Protein AF-A0ABD1CB89-F1 (afdb_monomer)

Sequence (111 aa):
MSMSRTKKPPIALSRVSKLLKLRGKDESTVAVVVETVINADRQLYVPKMDVCALLLAMLAPTGKNTVLMQASYTAREAFTHFGRAPGVPQSNTRPYVQSKGRMYEKAFIYN

Mean predicted aligned error: 7.39 Å

InterPro domains:
  IPR000039 Large ribosomal subunit protein eL18 [PTHR10934] (56-107)
  IPR021131 Large ribosomal subunit protein uL15/eL18 [PF17135] (2-54)
  IPR021131 Large ribosomal subunit protein uL15/eL18 [PF17135] (56-107)

Structure (mmCIF, N/CA/C/O backbone):
data_AF-A0ABD1CB89-F1
#
_entry.id   AF-A0ABD1CB89-F1
#
loop_
_atom_site.group_PDB
_atom_site.id
_atom_site.type_symbol
_atom_site.label_atom_id
_atom_site.label_alt_id
_atom_site.label_comp_id
_atom_site.label_asym_id
_atom_site.label_entity_id
_atom_site.label_seq_id
_atom_site.pdbx_PDB_ins_code
_atom_site.Cartn_x
_atom_site.Cartn_y
_atom_site.Cartn_z
_atom_site.occupancy
_atom_site.B_iso_or_equiv
_atom_site.auth_seq_id
_atom_site.auth_comp_id
_atom_site.auth_asym_id
_atom_site.auth_atom_id
_atom_site.pdbx_PDB_model_num
ATOM 1 N N . MET A 1 1 ? 3.809 12.427 10.471 1.00 63.81 1 MET A N 1
ATOM 2 C CA . MET A 1 1 ? 4.402 11.379 9.599 1.00 63.81 1 MET A CA 1
ATOM 3 C C . MET A 1 1 ? 5.408 12.001 8.636 1.00 63.81 1 MET A C 1
ATOM 5 O O . MET A 1 1 ? 4.993 12.792 7.803 1.00 63.81 1 MET A O 1
ATOM 9 N N . SER A 1 2 ? 6.689 11.624 8.706 1.00 80.31 2 SER A N 1
ATOM 10 C CA . SER A 1 2 ? 7.781 12.200 7.885 1.00 80.31 2 SER A CA 1
ATOM 11 C C . SER A 1 2 ? 8.009 11.493 6.525 1.00 80.31 2 SER A C 1
ATOM 13 O O . SER A 1 2 ? 8.900 11.844 5.760 1.00 80.31 2 SER A O 1
ATOM 15 N N . MET A 1 3 ? 7.229 10.458 6.181 1.00 83.50 3 MET A N 1
ATOM 16 C CA . MET A 1 3 ? 7.521 9.663 4.974 1.00 83.50 3 MET A CA 1
ATOM 17 C C . MET A 1 3 ? 7.115 10.376 3.674 1.00 83.50 3 MET A C 1
ATOM 19 O O . MET A 1 3 ? 6.086 11.057 3.617 1.00 83.50 3 MET A O 1
ATOM 23 N N . SER A 1 4 ? 7.896 10.147 2.616 1.00 86.44 4 SER A N 1
ATOM 24 C CA . SER A 1 4 ? 7.621 10.609 1.253 1.00 86.44 4 SER A CA 1
ATOM 25 C C . SER A 1 4 ? 6.411 9.899 0.638 1.00 86.44 4 SER A C 1
ATOM 27 O O . SER A 1 4 ? 6.140 8.739 0.946 1.00 86.44 4 SER A O 1
ATOM 29 N N . ARG A 1 5 ? 5.733 10.546 -0.322 1.00 83.88 5 ARG A N 1
ATOM 30 C CA . ARG A 1 5 ? 4.576 9.975 -1.047 1.00 83.88 5 ARG A CA 1
ATOM 31 C C . ARG A 1 5 ? 4.874 8.610 -1.690 1.00 83.88 5 ARG A C 1
ATOM 33 O O . ARG A 1 5 ? 4.007 7.756 -1.801 1.00 83.88 5 ARG A O 1
ATOM 40 N N . THR A 1 6 ? 6.129 8.368 -2.063 1.00 86.94 6 THR A N 1
ATOM 41 C CA . THR A 1 6 ? 6.592 7.094 -2.633 1.00 86.94 6 THR A CA 1
ATOM 42 C C . THR A 1 6 ? 6.567 5.919 -1.655 1.00 86.94 6 THR A C 1
ATOM 44 O O . THR A 1 6 ? 6.382 4.786 -2.096 1.00 86.94 6 THR A O 1
ATOM 47 N N . LYS A 1 7 ? 6.742 6.168 -0.350 1.00 86.81 7 LYS A N 1
ATOM 48 C CA . LYS A 1 7 ? 6.676 5.153 0.721 1.00 86.81 7 LYS A CA 1
ATOM 49 C C . LYS A 1 7 ? 5.271 5.022 1.326 1.00 86.81 7 LYS A C 1
ATOM 51 O O . LYS A 1 7 ? 5.071 4.308 2.308 1.00 86.81 7 LYS A O 1
ATOM 56 N N . LYS A 1 8 ? 4.315 5.713 0.714 1.00 86.38 8 LYS A N 1
ATOM 57 C CA . LYS A 1 8 ? 2.963 5.956 1.192 1.00 86.38 8 LYS A CA 1
ATOM 58 C C . LYS A 1 8 ? 1.928 5.557 0.124 1.00 86.38 8 LYS A C 1
ATOM 60 O O . LYS A 1 8 ? 1.248 6.411 -0.445 1.00 86.38 8 LYS A O 1
ATOM 65 N N . PRO A 1 9 ? 1.872 4.266 -0.252 1.00 88.44 9 PRO A N 1
ATOM 66 C CA . PRO A 1 9 ? 0.953 3.802 -1.283 1.00 88.44 9 PRO A CA 1
ATOM 67 C C . PRO A 1 9 ? -0.508 3.878 -0.807 1.00 88.44 9 PRO A C 1
ATOM 69 O O . PRO A 1 9 ? -0.770 3.655 0.378 1.00 88.44 9 PRO A O 1
ATOM 72 N N . PRO A 1 10 ? -1.465 4.128 -1.717 1.00 89.38 10 PRO A N 1
ATOM 73 C CA . PRO A 1 10 ? -2.881 4.038 -1.386 1.00 89.38 10 PRO A CA 1
ATOM 74 C C . PRO A 1 10 ? -3.284 2.601 -1.028 1.00 89.38 10 PRO A C 1
ATOM 76 O O . PRO A 1 10 ? -2.767 1.638 -1.605 1.00 89.38 10 PRO A O 1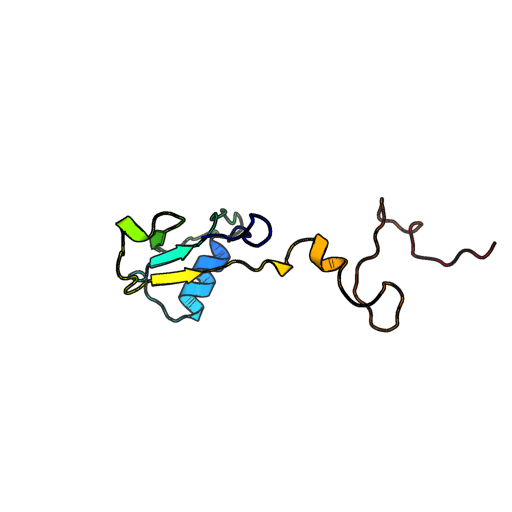
ATOM 79 N N . ILE A 1 11 ? -4.245 2.444 -0.117 1.00 90.31 11 ILE A N 1
ATOM 80 C CA . ILE A 1 11 ? -4.837 1.144 0.220 1.00 90.31 11 ILE A CA 1
ATOM 81 C C . ILE A 1 11 ? -6.223 1.002 -0.408 1.00 90.31 11 ILE A C 1
ATOM 83 O O . ILE A 1 11 ? -7.041 1.910 -0.351 1.00 90.31 11 ILE A O 1
ATOM 87 N N . ALA A 1 12 ? -6.511 -0.156 -0.993 1.00 90.12 12 ALA A N 1
ATOM 88 C CA . ALA A 1 12 ? -7.852 -0.462 -1.480 1.00 90.12 12 ALA A CA 1
ATOM 89 C C . ALA A 1 12 ? -8.770 -0.892 -0.320 1.00 90.12 12 ALA A C 1
ATOM 91 O O . ALA A 1 12 ? -8.328 -1.647 0.553 1.00 90.12 12 ALA A O 1
ATOM 92 N N . LEU A 1 13 ? -10.053 -0.514 -0.356 1.00 89.00 13 LEU A N 1
ATOM 93 C CA . LEU A 1 13 ? -11.067 -0.944 0.628 1.00 89.00 13 LEU A CA 1
ATOM 94 C C . LEU A 1 13 ? -11.119 -2.472 0.807 1.00 89.00 13 LEU A C 1
ATOM 96 O O . LEU A 1 13 ? -11.225 -2.981 1.925 1.00 89.00 13 LEU A O 1
ATOM 100 N N . SER A 1 14 ? -10.926 -3.219 -0.279 1.00 90.12 14 SER A N 1
ATOM 101 C CA . SER A 1 14 ? -10.884 -4.687 -0.252 1.00 90.12 14 SER A CA 1
ATOM 102 C C . SER A 1 14 ? -9.736 -5.245 0.575 1.00 90.12 14 SER A C 1
ATOM 104 O O . SER A 1 14 ? -9.870 -6.297 1.203 1.00 90.12 14 SER A O 1
ATOM 106 N N . ARG A 1 15 ? -8.606 -4.537 0.620 1.00 89.50 15 ARG A N 1
ATOM 107 C CA . ARG A 1 15 ? -7.457 -4.912 1.442 1.00 89.50 15 ARG A CA 1
ATOM 108 C C . ARG A 1 15 ? -7.701 -4.583 2.910 1.00 89.50 15 ARG A C 1
ATOM 110 O O . ARG A 1 15 ? -7.329 -5.395 3.750 1.00 89.50 15 ARG A O 1
ATOM 117 N N . VAL A 1 16 ? -8.365 -3.463 3.203 1.00 89.44 16 VAL A N 1
ATOM 118 C CA . VAL A 1 16 ? -8.770 -3.086 4.569 1.00 89.44 16 VAL A CA 1
ATOM 119 C C . VAL A 1 16 ? -9.705 -4.146 5.153 1.00 89.44 16 VAL A C 1
ATOM 121 O O . VAL A 1 16 ? -9.393 -4.728 6.189 1.00 89.44 16 VAL A O 1
ATOM 124 N N . SER A 1 17 ? -10.777 -4.495 4.434 1.00 89.25 17 SER A N 1
ATOM 125 C CA . SER A 1 17 ? -11.738 -5.522 4.864 1.00 89.25 17 SER A CA 1
ATOM 126 C C . SER A 1 17 ? -11.077 -6.874 5.138 1.00 89.25 17 SER A C 1
ATOM 128 O O . SER A 1 17 ? -11.301 -7.492 6.178 1.00 89.25 17 SER A O 1
ATOM 130 N N . LYS A 1 18 ? -10.222 -7.334 4.216 1.00 88.88 18 LYS A N 1
ATOM 131 C CA . LYS A 1 18 ? -9.494 -8.600 4.374 1.00 88.88 18 LYS A CA 1
ATOM 132 C C . LYS A 1 18 ? -8.562 -8.566 5.577 1.00 88.88 18 LYS A C 1
ATOM 134 O O . LYS A 1 18 ? -8.482 -9.549 6.300 1.00 88.88 18 LYS A O 1
ATOM 139 N N . LEU A 1 19 ? -7.864 -7.456 5.796 1.00 88.69 19 LEU A N 1
ATOM 140 C CA . LEU A 1 19 ? -6.899 -7.344 6.882 1.00 88.69 19 LEU A CA 1
ATOM 141 C C . LEU A 1 19 ? -7.579 -7.277 8.255 1.00 88.69 19 LEU A C 1
ATOM 143 O O . LEU A 1 19 ? -7.051 -7.860 9.196 1.00 88.69 19 LEU A O 1
ATOM 147 N N . LEU A 1 20 ? -8.756 -6.651 8.362 1.00 88.81 20 LEU A N 1
ATOM 148 C CA . LEU A 1 20 ? -9.583 -6.706 9.575 1.00 88.81 20 LEU A CA 1
ATOM 149 C C . LEU A 1 20 ? -10.031 -8.141 9.887 1.00 88.81 20 LEU A C 1
ATOM 151 O O . LEU A 1 20 ? -9.810 -8.618 10.998 1.00 88.81 20 LEU A O 1
ATOM 155 N N . LYS A 1 21 ? -10.545 -8.864 8.880 1.00 87.81 21 LYS A N 1
ATOM 156 C CA . LYS A 1 21 ? -10.951 -10.275 9.018 1.00 87.81 21 LYS A CA 1
ATOM 157 C C . LYS A 1 21 ? -9.785 -11.185 9.409 1.00 87.81 21 LYS A C 1
ATOM 159 O O . LYS A 1 21 ? -9.913 -11.986 10.324 1.00 87.81 21 LYS A O 1
ATOM 164 N N . LEU A 1 22 ? -8.633 -11.035 8.751 1.00 86.88 22 LEU A N 1
ATOM 165 C CA . LEU A 1 22 ? -7.428 -11.825 9.042 1.00 86.88 22 LEU A CA 1
ATOM 166 C C . LEU A 1 22 ? -6.888 -11.582 10.452 1.00 86.88 22 LEU A C 1
ATOM 168 O O . LEU A 1 22 ? -6.294 -12.477 11.041 1.00 86.88 22 LEU A O 1
ATOM 172 N N . ARG A 1 23 ? -7.072 -10.374 10.990 1.00 85.50 23 ARG A N 1
ATOM 173 C CA . ARG A 1 23 ? -6.668 -10.038 12.358 1.00 85.50 23 ARG A CA 1
ATOM 174 C C . ARG A 1 23 ? -7.712 -10.420 13.408 1.00 85.50 23 ARG A C 1
ATOM 176 O O . ARG A 1 23 ? -7.485 -10.119 14.577 1.00 85.50 23 ARG A O 1
ATOM 183 N N . GLY A 1 24 ? -8.828 -11.039 13.007 1.00 86.44 24 GLY A N 1
ATOM 184 C CA . GLY A 1 24 ? -9.922 -11.407 13.907 1.00 86.44 24 GLY A CA 1
ATOM 185 C C . GLY A 1 24 ? -10.480 -10.202 14.660 1.00 86.44 24 GLY A C 1
ATOM 186 O O . GLY A 1 24 ? -10.751 -10.300 15.851 1.00 86.44 24 GLY A O 1
ATOM 187 N N . LYS A 1 25 ? -10.531 -9.036 14.006 1.00 84.88 25 LYS A N 1
ATOM 188 C CA . LYS A 1 25 ? -11.018 -7.800 14.617 1.00 84.88 25 LYS A CA 1
ATOM 189 C C . LYS A 1 25 ? -12.468 -7.556 14.241 1.00 84.88 25 LYS A C 1
ATOM 191 O O . LYS A 1 25 ? -12.829 -7.638 13.067 1.00 84.88 25 LYS A O 1
ATOM 196 N N . ASP A 1 26 ? -13.247 -7.225 15.261 1.00 81.62 26 ASP A N 1
ATOM 197 C CA . ASP A 1 26 ? -14.666 -6.925 15.147 1.00 81.62 26 ASP A CA 1
ATOM 198 C C . ASP A 1 26 ? -14.898 -5.514 14.597 1.00 81.62 26 ASP A C 1
ATOM 200 O O . ASP A 1 26 ? -13.989 -4.678 14.559 1.00 81.62 26 ASP A O 1
ATOM 204 N N . GLU A 1 27 ? -16.144 -5.236 14.219 1.00 79.88 27 GLU A N 1
ATOM 205 C CA . GLU A 1 27 ? -16.594 -3.969 13.624 1.00 79.88 27 GLU A CA 1
ATOM 206 C C . GLU A 1 27 ? -16.308 -2.734 14.497 1.00 79.88 27 GLU A C 1
ATOM 208 O O . GLU A 1 27 ? -16.226 -1.627 13.977 1.00 79.88 27 GLU A O 1
ATOM 213 N N . SER A 1 28 ? -16.109 -2.921 15.807 1.00 82.19 28 SER A N 1
ATOM 214 C CA . SER A 1 28 ? -15.752 -1.866 16.769 1.00 82.19 28 SER A CA 1
ATOM 215 C C . SER A 1 28 ? -14.296 -1.400 16.672 1.00 82.19 28 SER A C 1
ATOM 217 O O . SER A 1 28 ? -13.907 -0.422 17.314 1.00 82.19 28 SER A O 1
ATOM 219 N N . THR A 1 29 ? -13.462 -2.119 15.919 1.00 84.31 29 THR A N 1
ATOM 220 C CA . THR A 1 29 ? -12.052 -1.779 15.743 1.00 84.31 29 THR A CA 1
ATOM 221 C C . THR A 1 29 ? -11.892 -0.793 14.598 1.00 84.31 29 THR A C 1
ATOM 223 O O . THR A 1 29 ? -12.233 -1.086 13.453 1.00 84.31 29 THR A O 1
ATOM 226 N N . VAL A 1 30 ? -11.263 0.342 14.884 1.00 86.62 30 VAL A N 1
ATOM 227 C CA . VAL A 1 30 ? -11.016 1.373 13.878 1.00 86.62 30 VAL A CA 1
ATOM 228 C C . VAL A 1 30 ? -9.791 1.005 13.038 1.00 86.62 30 VAL A C 1
ATOM 230 O O . VAL A 1 30 ? -8.669 0.876 13.543 1.00 86.62 30 VAL A O 1
ATOM 233 N N . ALA A 1 31 ? -9.982 0.859 11.729 1.00 87.88 31 ALA A N 1
ATOM 234 C CA . ALA A 1 31 ? -8.902 0.704 10.766 1.00 87.88 31 ALA A CA 1
ATOM 235 C C . ALA A 1 31 ? -8.248 2.062 10.505 1.00 87.88 31 ALA A C 1
ATOM 237 O O . ALA A 1 31 ? -8.814 2.926 9.837 1.00 87.88 31 ALA A O 1
ATOM 238 N N . VAL A 1 32 ? -7.035 2.247 11.008 1.00 87.62 32 VAL A N 1
ATOM 239 C CA . VAL A 1 32 ? -6.284 3.480 10.805 1.00 87.62 32 VAL A CA 1
ATOM 240 C C . VAL A 1 32 ? -5.369 3.315 9.610 1.00 87.62 32 VAL A C 1
ATOM 242 O O . VAL A 1 32 ? -4.390 2.569 9.641 1.00 87.62 32 VAL A O 1
ATOM 245 N N . VAL A 1 33 ? -5.672 4.047 8.551 1.00 85.38 33 VAL A N 1
ATOM 246 C CA . VAL A 1 33 ? -4.870 4.092 7.343 1.00 85.38 33 VAL A CA 1
ATOM 247 C C . VAL A 1 33 ? -4.008 5.342 7.399 1.00 85.38 33 VAL A C 1
ATOM 249 O O . VAL A 1 33 ? -4.482 6.466 7.493 1.00 85.38 33 VAL A O 1
ATOM 252 N N . VAL A 1 34 ? -2.700 5.136 7.333 1.00 79.19 34 VAL A N 1
ATOM 253 C CA . VAL A 1 34 ? -1.721 6.231 7.342 1.00 79.19 34 VAL A CA 1
ATOM 254 C C . VAL A 1 34 ? -1.837 7.102 6.077 1.00 79.19 34 VAL A C 1
ATOM 256 O O . VAL A 1 34 ? -1.446 8.265 6.063 1.00 79.19 34 VAL A O 1
ATOM 259 N N . GLU A 1 35 ? -2.449 6.539 5.037 1.00 79.25 35 GLU A N 1
ATOM 260 C CA . GLU A 1 35 ? -2.525 7.055 3.676 1.00 79.25 35 GLU A CA 1
ATOM 261 C C . GLU A 1 35 ? -3.952 7.089 3.111 1.00 79.25 35 GLU A C 1
ATOM 263 O O . GLU A 1 35 ? -4.947 6.893 3.805 1.00 79.25 35 GLU A O 1
ATOM 268 N N . THR A 1 36 ? -4.042 7.353 1.810 1.00 84.50 36 THR A N 1
ATOM 269 C CA . THR A 1 36 ? -5.300 7.402 1.063 1.00 84.50 36 THR A CA 1
ATOM 270 C C . THR A 1 36 ? -5.950 6.026 0.926 1.00 84.50 36 THR A C 1
ATOM 272 O O . THR A 1 36 ? -5.283 5.011 0.709 1.00 84.50 36 THR A O 1
ATOM 275 N N . VAL A 1 37 ? -7.278 6.011 1.023 1.00 88.12 37 VAL A N 1
ATOM 276 C CA . VAL A 1 37 ? -8.115 4.831 0.802 1.00 88.12 37 VAL A CA 1
ATOM 277 C C . VAL A 1 37 ? -8.786 4.960 -0.562 1.00 88.12 37 VAL A C 1
ATOM 279 O O . VAL A 1 37 ? -9.365 5.998 -0.869 1.00 88.12 37 VAL A O 1
ATOM 282 N N . ILE A 1 38 ? -8.689 3.920 -1.388 1.00 89.44 38 ILE A N 1
ATOM 283 C CA . ILE A 1 38 ? -9.238 3.872 -2.747 1.00 89.44 38 ILE A CA 1
ATOM 284 C C . ILE A 1 38 ? -10.383 2.858 -2.810 1.00 89.44 38 ILE A C 1
ATOM 286 O O . ILE A 1 38 ? -10.298 1.767 -2.230 1.00 89.44 38 ILE A O 1
ATOM 290 N N . ASN A 1 39 ? -11.437 3.207 -3.552 1.00 87.00 39 ASN A N 1
ATOM 291 C CA . ASN A 1 39 ? -12.541 2.298 -3.828 1.00 87.00 39 ASN A CA 1
ATOM 292 C C . ASN A 1 39 ? -12.090 1.122 -4.707 1.00 87.00 39 ASN A C 1
ATOM 294 O O . ASN A 1 39 ? -11.337 1.289 -5.663 1.00 87.00 39 ASN A O 1
ATOM 298 N N . ALA A 1 40 ? -12.551 -0.079 -4.379 1.00 83.81 40 ALA A N 1
ATOM 299 C CA . ALA A 1 40 ? -12.289 -1.266 -5.175 1.00 83.81 40 ALA A CA 1
ATOM 300 C C . ALA A 1 40 ? -13.585 -1.688 -5.870 1.00 83.81 40 ALA A C 1
ATOM 302 O O . ALA A 1 40 ? -14.380 -2.393 -5.263 1.00 83.81 40 ALA A O 1
ATOM 303 N N . ASP A 1 41 ? -13.763 -1.333 -7.144 1.00 84.62 41 ASP A N 1
ATOM 304 C CA . ASP A 1 41 ? -15.016 -1.569 -7.893 1.00 84.62 41 ASP A CA 1
ATOM 305 C C . ASP A 1 41 ? -15.432 -3.048 -7.971 1.00 84.62 41 ASP A C 1
ATOM 307 O O . ASP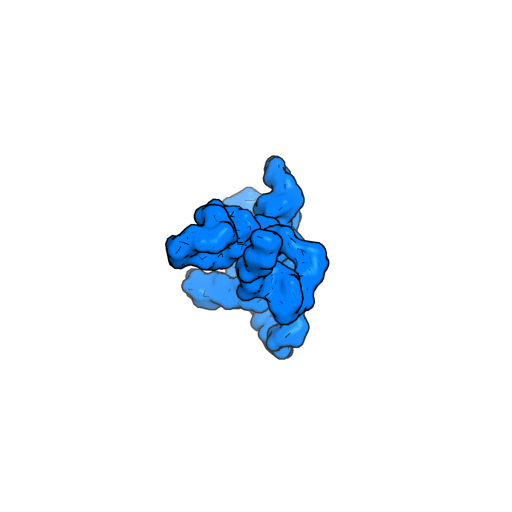 A 1 41 ? -16.598 -3.382 -8.148 1.00 84.62 41 ASP A O 1
ATOM 311 N N . ARG A 1 42 ? -14.477 -3.969 -7.793 1.00 86.12 42 ARG A N 1
ATOM 312 C CA . ARG A 1 42 ? -14.738 -5.418 -7.740 1.00 86.12 42 ARG A CA 1
ATOM 313 C C . ARG A 1 42 ? -15.373 -5.880 -6.423 1.00 86.12 42 ARG A C 1
ATOM 315 O O . ARG A 1 42 ? -15.728 -7.049 -6.301 1.00 86.12 42 ARG A O 1
ATOM 322 N N . GLN A 1 43 ? -15.446 -5.019 -5.411 1.00 82.94 43 GLN A N 1
ATOM 323 C CA . GLN A 1 43 ? -16.039 -5.340 -4.121 1.00 82.94 43 GLN A CA 1
ATOM 324 C C . GLN A 1 43 ? -17.520 -4.959 -4.122 1.00 82.94 43 GLN A C 1
ATOM 326 O O . GLN A 1 43 ? -17.877 -3.810 -3.901 1.00 82.94 43 GLN A O 1
ATOM 331 N N . LEU A 1 44 ? -18.374 -5.960 -4.332 1.00 82.56 44 LEU A N 1
ATOM 332 C CA . LEU A 1 44 ? -19.827 -5.780 -4.413 1.00 82.56 44 LEU A CA 1
ATOM 333 C C . LEU A 1 44 ? -20.477 -5.460 -3.055 1.00 82.56 44 LEU A C 1
ATOM 335 O O . LEU A 1 44 ? -21.508 -4.802 -3.009 1.00 82.56 44 LEU A O 1
ATOM 339 N N . TYR A 1 45 ? -19.874 -5.916 -1.952 1.00 86.69 45 TYR A N 1
ATOM 340 C CA . TYR A 1 45 ? -20.366 -5.683 -0.593 1.00 86.69 45 TYR A CA 1
ATOM 341 C C . TYR A 1 45 ? -19.239 -5.180 0.312 1.00 86.69 45 TYR A C 1
ATOM 343 O O . TYR A 1 45 ? -18.195 -5.829 0.471 1.00 86.69 45 TYR A O 1
ATOM 351 N N . VAL A 1 46 ? -19.442 -4.010 0.913 1.00 83.06 46 VAL A N 1
ATOM 352 C CA . VAL A 1 46 ? -18.533 -3.432 1.905 1.00 83.06 46 VAL A CA 1
ATOM 353 C C . VAL A 1 46 ? -19.122 -3.706 3.288 1.00 83.06 46 VAL A C 1
ATOM 355 O O . VAL A 1 46 ? -20.200 -3.193 3.578 1.00 83.06 46 VAL A O 1
ATOM 358 N N . PRO A 1 47 ? -18.472 -4.533 4.133 1.00 83.62 47 PRO A N 1
ATOM 359 C CA . PRO A 1 47 ? -18.961 -4.740 5.489 1.00 83.62 47 PRO A CA 1
ATOM 360 C C . PRO A 1 47 ? -18.844 -3.437 6.282 1.00 83.62 47 PRO A C 1
ATOM 362 O O . PRO A 1 47 ? -17.987 -2.603 5.981 1.00 83.62 47 PRO A O 1
ATOM 365 N N . LYS A 1 48 ? -19.690 -3.267 7.299 1.00 85.88 48 LYS A N 1
ATOM 366 C CA . LYS A 1 48 ? -19.627 -2.101 8.179 1.00 85.88 48 LYS A CA 1
ATOM 367 C C . LYS A 1 48 ? -18.260 -2.071 8.869 1.00 85.88 48 LYS A C 1
ATOM 369 O O . LYS A 1 48 ? -17.833 -3.060 9.457 1.00 85.88 48 LYS A O 1
ATOM 374 N N . MET A 1 49 ? -17.536 -0.969 8.717 1.00 85.19 49 MET A N 1
ATOM 375 C CA . MET A 1 49 ? -16.202 -0.795 9.283 1.00 85.19 49 MET A CA 1
ATOM 376 C C . MET A 1 49 ? -15.925 0.687 9.503 1.00 85.19 49 MET A C 1
ATOM 378 O O . MET A 1 49 ? -16.264 1.510 8.651 1.00 85.19 49 MET A O 1
ATOM 382 N N . ASP A 1 50 ? -15.242 1.000 10.598 1.00 85.75 50 ASP A N 1
ATOM 383 C CA . ASP A 1 50 ? -14.788 2.356 10.878 1.00 85.75 50 ASP A CA 1
ATOM 384 C C . ASP A 1 50 ? -13.365 2.530 10.349 1.00 85.75 50 ASP A C 1
ATOM 386 O O . ASP A 1 50 ? -12.425 1.871 10.799 1.00 85.75 50 ASP A O 1
ATOM 390 N N . VAL A 1 51 ? -13.198 3.407 9.359 1.00 83.50 51 VAL A N 1
ATOM 391 C CA . VAL A 1 51 ? -11.902 3.673 8.723 1.00 83.50 51 VAL A CA 1
ATOM 392 C C . VAL A 1 51 ? -11.510 5.118 8.972 1.00 83.50 51 VAL A C 1
ATOM 394 O O . VAL A 1 51 ? -12.228 6.042 8.602 1.00 83.50 51 VAL A O 1
ATOM 397 N N . CYS A 1 52 ? -10.342 5.320 9.569 1.00 80.94 52 CYS A N 1
ATOM 398 C CA . CYS A 1 52 ? -9.782 6.640 9.827 1.00 80.94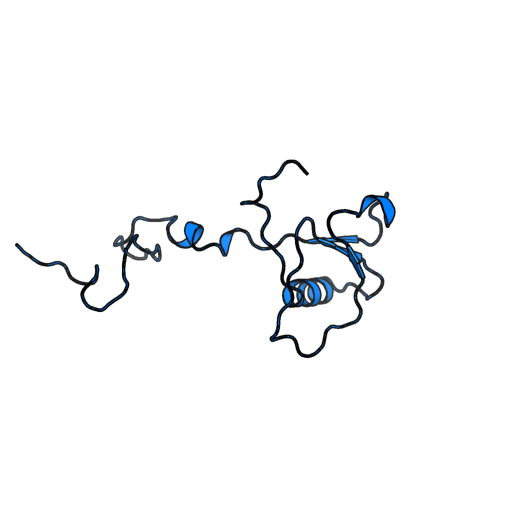 52 CYS A CA 1
ATOM 399 C C . CYS A 1 52 ? -8.500 6.817 9.026 1.00 80.94 52 CYS A C 1
ATOM 401 O O . CYS A 1 52 ? -7.605 5.981 9.103 1.00 80.94 52 CYS A O 1
ATOM 403 N N . ALA A 1 53 ? -8.400 7.906 8.269 1.00 77.44 53 ALA A N 1
ATOM 404 C CA . ALA A 1 53 ? -7.166 8.273 7.582 1.00 77.44 53 ALA A CA 1
ATOM 405 C C . ALA A 1 53 ? -6.300 9.194 8.474 1.00 77.44 53 ALA A C 1
ATOM 407 O O . ALA A 1 53 ? -6.216 9.000 9.686 1.00 77.44 53 ALA A O 1
ATOM 408 N N . LEU A 1 54 ? -5.700 10.236 7.893 1.00 69.62 54 LEU A N 1
ATOM 409 C CA . LEU A 1 54 ? -4.772 11.207 8.503 1.00 69.62 54 LEU A CA 1
ATOM 410 C C . LEU A 1 54 ? -5.177 11.817 9.870 1.00 69.62 54 LEU A C 1
ATOM 412 O O . LEU A 1 54 ? -4.323 12.390 10.541 1.00 69.62 54 LEU A O 1
ATOM 416 N N . LEU A 1 55 ? -6.436 11.702 10.300 1.00 63.62 55 LEU A N 1
ATOM 417 C CA . LEU A 1 55 ? -7.016 12.395 11.458 1.00 63.62 55 LEU A CA 1
ATOM 418 C C . LEU A 1 55 ? -7.329 11.462 12.645 1.00 63.62 55 LEU A C 1
ATOM 420 O O . LEU A 1 55 ? -8.375 11.565 13.278 1.00 63.62 55 LEU A O 1
ATOM 424 N N . LEU A 1 56 ? -6.408 10.558 12.989 1.00 69.19 56 LEU A N 1
ATOM 425 C CA . LEU A 1 56 ? -6.570 9.638 14.128 1.00 69.19 56 LEU A CA 1
ATOM 426 C C . LEU A 1 56 ? -6.694 10.383 15.477 1.00 69.19 56 LEU A C 1
ATOM 428 O O . LEU A 1 56 ? -7.494 10.009 16.329 1.00 69.19 56 LEU A O 1
ATOM 432 N N . ALA A 1 57 ? -5.922 11.459 15.669 1.00 68.56 57 ALA A N 1
ATOM 433 C CA . ALA A 1 57 ? -5.782 12.133 16.965 1.00 68.56 57 ALA A CA 1
ATOM 434 C C . ALA A 1 57 ? -7.103 12.674 17.543 1.00 68.56 57 ALA A C 1
ATOM 436 O O . ALA A 1 57 ? -7.248 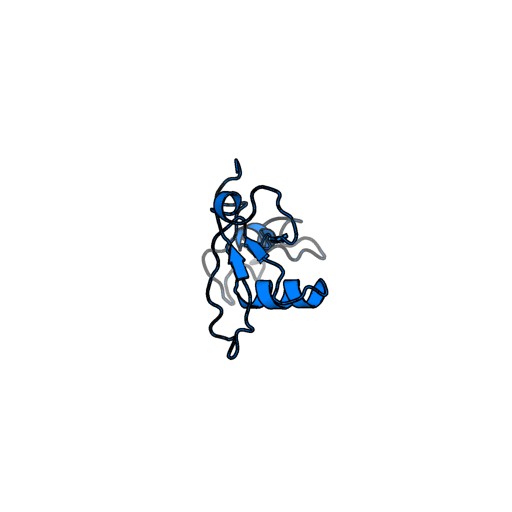12.735 18.759 1.00 68.56 57 ALA A O 1
ATOM 437 N N . MET A 1 58 ? -8.065 13.029 16.685 1.00 74.19 58 MET A N 1
ATOM 438 C CA . MET A 1 58 ? -9.378 13.523 17.116 1.00 74.19 58 MET A CA 1
ATOM 439 C C . MET A 1 58 ? -10.317 12.393 17.559 1.00 74.19 58 MET A C 1
ATOM 441 O O . MET A 1 58 ? -11.207 12.628 18.367 1.00 74.19 58 MET A O 1
ATOM 445 N N . LEU A 1 59 ? -10.127 11.177 17.036 1.00 73.94 59 LEU A N 1
ATOM 446 C CA . LEU A 1 59 ? -11.033 10.044 17.253 1.00 73.94 59 LEU A CA 1
ATOM 447 C C . LEU A 1 59 ? -10.531 9.091 18.339 1.00 73.94 59 LEU A C 1
ATOM 449 O O . LEU A 1 59 ? -11.308 8.630 19.167 1.00 73.94 59 LEU A O 1
ATOM 453 N N . ALA A 1 60 ? -9.229 8.808 18.367 1.00 73.19 60 ALA A N 1
ATOM 454 C CA . ALA A 1 60 ? -8.628 7.934 19.370 1.00 73.19 60 ALA A CA 1
ATOM 455 C C . ALA A 1 60 ? -7.219 8.430 19.743 1.00 73.19 60 ALA A C 1
ATOM 457 O O . ALA A 1 60 ? -6.225 7.854 19.295 1.00 73.19 60 ALA A O 1
ATOM 458 N N . PRO A 1 61 ? -7.091 9.462 20.602 1.00 80.75 61 PRO A N 1
ATOM 459 C CA . PRO A 1 61 ? -5.794 10.050 20.964 1.00 80.75 61 PRO A CA 1
ATOM 460 C C . PRO A 1 61 ? -4.847 9.052 21.647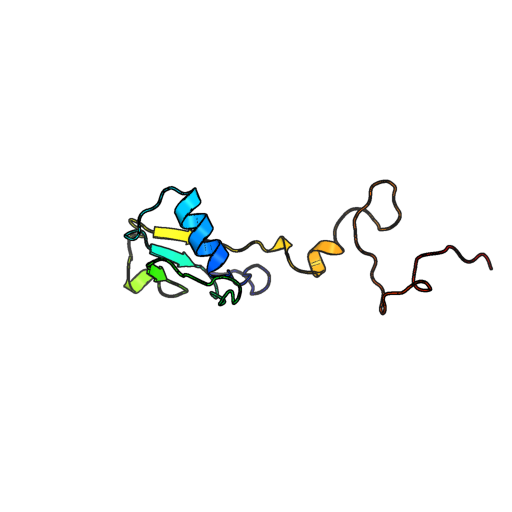 1.00 80.75 61 PRO A C 1
ATOM 462 O O . PRO A 1 61 ? -3.631 9.187 21.562 1.00 80.75 61 PRO A O 1
ATOM 465 N N . THR A 1 62 ? -5.401 8.023 22.294 1.00 84.19 62 THR A N 1
ATOM 466 C CA . THR A 1 62 ? -4.643 6.944 22.948 1.00 84.19 62 THR A CA 1
ATOM 467 C C . THR A 1 62 ? -4.376 5.739 22.039 1.00 84.19 62 THR A C 1
ATOM 469 O O . THR A 1 62 ? -3.646 4.836 22.435 1.00 84.19 62 THR A O 1
ATOM 472 N N . GLY A 1 63 ? -4.976 5.680 20.844 1.00 77.94 63 GLY A N 1
ATOM 473 C CA . GLY A 1 63 ? -4.820 4.564 19.902 1.00 77.94 63 GLY A CA 1
ATOM 474 C C . GLY A 1 63 ? -5.450 3.231 20.339 1.00 77.94 63 GLY A C 1
ATOM 475 O O . GLY A 1 63 ? -5.227 2.213 19.678 1.00 77.94 63 GLY A O 1
ATOM 476 N N . LYS A 1 64 ? -6.239 3.197 21.424 1.00 83.00 64 LYS A N 1
ATOM 477 C CA . LYS A 1 64 ? -6.937 1.978 21.876 1.00 83.00 64 LYS A CA 1
ATOM 478 C C . LYS A 1 64 ? -7.915 1.484 20.804 1.00 83.00 64 LYS A C 1
ATOM 480 O O . LYS A 1 64 ? -8.598 2.287 20.180 1.00 83.00 64 LYS A O 1
ATOM 485 N N . ASN A 1 65 ? -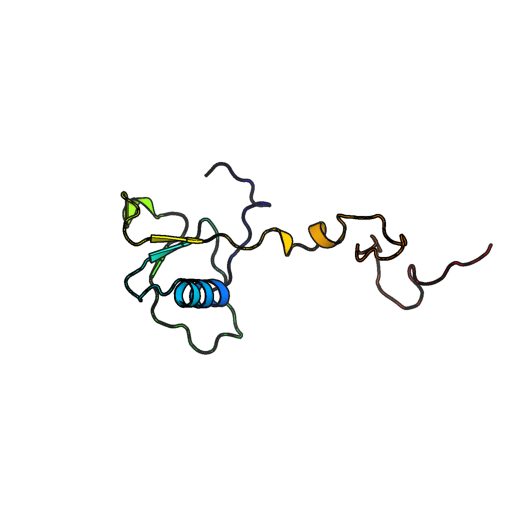7.981 0.165 20.604 1.00 84.94 65 ASN A N 1
ATOM 486 C CA . ASN A 1 65 ? -8.824 -0.493 19.591 1.00 84.94 65 ASN A CA 1
ATOM 487 C C . ASN A 1 65 ? -8.616 0.013 18.153 1.00 84.94 65 ASN A C 1
ATOM 489 O O . ASN A 1 65 ? -9.542 0.005 17.345 1.00 84.94 65 ASN A O 1
ATOM 493 N N . THR A 1 66 ? -7.390 0.416 17.812 1.00 86.38 66 THR A N 1
ATOM 494 C CA . THR A 1 66 ? -7.042 0.808 16.443 1.00 86.38 66 THR A CA 1
ATOM 495 C C . THR A 1 66 ? -6.082 -0.180 15.793 1.00 86.38 66 THR A C 1
ATOM 497 O O . THR A 1 66 ? -5.237 -0.790 16.450 1.00 86.38 66 THR A O 1
ATOM 500 N N . VAL A 1 67 ? -6.206 -0.348 14.476 1.00 87.50 67 VAL A N 1
ATOM 501 C CA . VAL A 1 67 ? -5.266 -1.131 13.669 1.00 87.50 67 VAL A CA 1
ATOM 502 C C . VAL A 1 67 ? -4.604 -0.218 12.657 1.00 87.50 67 VAL A C 1
ATOM 504 O O . VAL A 1 67 ? -5.239 0.204 11.696 1.00 87.50 67 VAL A O 1
ATOM 507 N N . LEU A 1 68 ? -3.309 0.035 12.841 1.00 87.38 68 LEU A N 1
ATOM 508 C CA . LEU A 1 68 ? -2.502 0.725 11.841 1.00 87.38 68 LEU A CA 1
ATOM 509 C C . LEU A 1 68 ? -2.303 -0.170 10.614 1.00 87.38 68 LEU A C 1
ATOM 511 O O . LEU A 1 68 ? -1.802 -1.296 10.707 1.00 87.38 68 LEU A O 1
ATOM 515 N N . MET A 1 69 ? -2.695 0.353 9.458 1.00 86.81 69 MET A N 1
ATOM 516 C CA . MET A 1 69 ? -2.599 -0.302 8.164 1.00 86.81 69 MET A CA 1
ATOM 517 C C . MET A 1 69 ? -1.690 0.486 7.226 1.00 86.81 69 MET A C 1
ATOM 519 O O . MET A 1 69 ? -1.828 1.699 7.059 1.00 86.81 69 MET A O 1
ATOM 523 N N . GLN A 1 70 ? -0.800 -0.242 6.553 1.00 86.50 70 GLN A N 1
ATOM 524 C CA . GLN A 1 70 ? 0.014 0.271 5.460 1.00 86.50 70 GLN A CA 1
ATOM 525 C C . GLN A 1 70 ? -0.186 -0.619 4.234 1.00 86.50 70 GLN A C 1
ATOM 527 O O . GLN A 1 70 ? -0.206 -1.851 4.329 1.00 86.50 70 GLN A O 1
ATOM 532 N N . ALA A 1 71 ? -0.351 -0.001 3.068 1.00 86.81 71 ALA A N 1
ATOM 533 C CA . ALA A 1 71 ? -0.374 -0.736 1.814 1.00 86.81 71 ALA A CA 1
ATOM 534 C C . ALA A 1 71 ? 1.041 -1.177 1.399 1.00 86.81 71 ALA A C 1
ATOM 536 O O . ALA A 1 71 ? 2.056 -0.647 1.852 1.00 86.81 71 ALA A O 1
ATOM 537 N N . SER A 1 72 ? 1.107 -2.180 0.524 1.00 88.00 72 SER A N 1
ATOM 538 C CA . SER A 1 72 ? 2.378 -2.671 -0.012 1.00 88.00 72 SER A CA 1
ATOM 539 C C . SER A 1 72 ? 2.985 -1.629 -0.951 1.00 88.00 72 SER A C 1
ATOM 541 O O . SER A 1 72 ? 2.371 -1.241 -1.943 1.00 88.00 72 SER A O 1
ATOM 543 N N . TYR A 1 73 ? 4.204 -1.186 -0.645 1.00 88.19 73 TYR A N 1
ATOM 544 C CA . TYR A 1 73 ? 4.945 -0.241 -1.483 1.00 88.19 73 TYR A CA 1
ATOM 545 C C . TYR A 1 73 ? 5.660 -0.929 -2.653 1.00 88.19 73 TYR A C 1
ATOM 547 O O . TYR A 1 73 ? 5.967 -0.270 -3.644 1.00 88.19 73 TYR A O 1
ATOM 555 N N . THR A 1 74 ? 5.879 -2.246 -2.569 1.00 89.50 74 THR A N 1
ATOM 556 C CA . THR A 1 74 ? 6.557 -3.058 -3.593 1.00 89.50 74 THR A CA 1
ATOM 557 C C . THR A 1 74 ? 5.702 -3.318 -4.832 1.00 89.50 74 THR A C 1
ATOM 559 O O . THR A 1 74 ? 6.225 -3.756 -5.847 1.00 89.50 74 THR A O 1
ATOM 562 N N . ALA A 1 75 ? 4.405 -3.002 -4.792 1.00 88.88 75 ALA A N 1
ATOM 563 C CA . ALA A 1 75 ? 3.492 -3.175 -5.922 1.00 88.88 75 ALA A CA 1
ATOM 564 C C . ALA A 1 75 ? 3.694 -2.158 -7.068 1.00 88.88 75 ALA A C 1
ATOM 566 O O . ALA A 1 75 ? 3.010 -2.240 -8.086 1.00 88.88 75 ALA A O 1
ATOM 567 N N . ARG A 1 76 ? 4.589 -1.172 -6.921 1.00 90.38 76 ARG A N 1
ATOM 568 C CA . ARG A 1 76 ? 4.848 -0.173 -7.973 1.00 90.38 76 ARG A CA 1
ATOM 569 C C . ARG A 1 76 ? 5.683 -0.784 -9.096 1.00 90.38 76 ARG A C 1
ATOM 571 O O . ARG A 1 76 ? 6.619 -1.529 -8.829 1.00 90.38 76 ARG A O 1
ATOM 578 N N . GLU A 1 77 ? 5.433 -0.355 -10.332 1.00 90.94 77 GLU A N 1
ATOM 579 C CA . GLU A 1 77 ? 6.188 -0.803 -11.513 1.00 90.94 77 GLU A CA 1
ATOM 580 C C . GLU A 1 77 ? 7.703 -0.597 -11.363 1.00 90.94 77 GLU A C 1
ATOM 582 O O . GLU A 1 77 ? 8.474 -1.476 -11.734 1.00 90.94 77 GLU A O 1
ATOM 587 N N . ALA A 1 78 ? 8.136 0.489 -10.713 1.00 92.06 78 ALA A N 1
ATOM 588 C CA . ALA A 1 78 ? 9.552 0.738 -10.431 1.00 92.06 78 ALA A CA 1
ATOM 589 C C . ALA A 1 78 ? 10.243 -0.436 -9.707 1.00 92.06 78 ALA A C 1
ATOM 591 O O . ALA A 1 78 ? 11.369 -0.782 -10.047 1.00 92.06 78 ALA A O 1
ATOM 592 N N . PHE A 1 79 ? 9.560 -1.102 -8.767 1.00 92.94 79 PHE A N 1
ATOM 593 C CA . PHE A 1 79 ? 10.130 -2.245 -8.044 1.00 92.94 79 PHE A CA 1
ATOM 594 C C . PHE A 1 79 ? 10.291 -3.496 -8.917 1.00 92.94 79 PHE A C 1
ATOM 596 O O . PHE A 1 79 ? 11.067 -4.372 -8.556 1.00 92.94 79 PHE A O 1
ATOM 603 N N . THR A 1 80 ? 9.618 -3.580 -10.071 1.00 92.94 80 THR A N 1
ATOM 604 C CA . THR A 1 80 ? 9.772 -4.712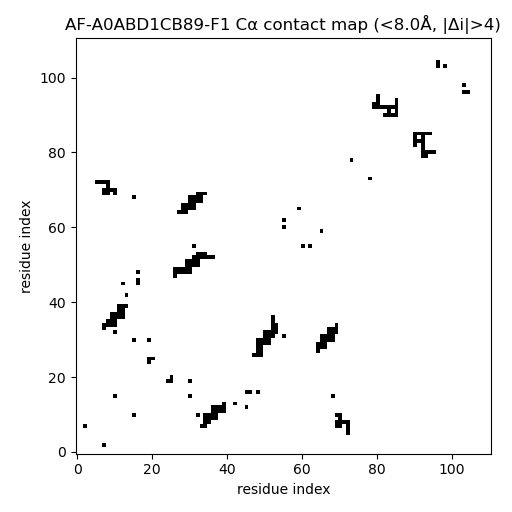 -11.007 1.00 92.94 80 THR A CA 1
ATOM 605 C C . THR A 1 80 ? 11.077 -4.665 -11.801 1.00 92.94 80 THR A C 1
ATOM 607 O O . THR A 1 80 ? 11.496 -5.677 -12.359 1.00 92.94 80 THR A O 1
ATOM 610 N N . HIS A 1 81 ? 11.728 -3.501 -11.830 1.00 93.19 81 HIS A N 1
ATOM 611 C CA . HIS A 1 81 ? 13.018 -3.287 -12.481 1.00 93.19 81 HIS A CA 1
ATOM 612 C C . HIS A 1 81 ? 14.205 -3.402 -11.515 1.00 93.19 81 HIS A C 1
ATOM 614 O O . HIS A 1 81 ? 15.357 -3.316 -11.933 1.00 93.19 81 HIS A O 1
ATOM 620 N N . PHE A 1 82 ? 13.943 -3.575 -10.219 1.00 93.38 82 PHE A N 1
ATOM 621 C CA . PHE A 1 82 ? 14.984 -3.785 -9.219 1.00 93.38 82 PHE A CA 1
ATOM 622 C C . PHE A 1 82 ? 15.265 -5.281 -9.054 1.00 93.38 82 PHE A C 1
ATOM 624 O O . PHE A 1 82 ? 14.360 -6.104 -9.163 1.00 93.38 82 PHE A O 1
ATOM 631 N N . GLY A 1 83 ? 16.515 -5.634 -8.747 1.00 92.50 83 GLY A N 1
ATOM 632 C CA . GLY A 1 83 ? 16.934 -7.015 -8.512 1.00 92.50 83 GLY A CA 1
ATOM 633 C C . GLY A 1 83 ? 18.126 -7.422 -9.373 1.00 92.50 83 GLY A C 1
ATOM 634 O O . GLY A 1 83 ? 18.921 -6.584 -9.793 1.00 92.50 83 GLY A O 1
ATOM 635 N N . ARG A 1 84 ? 18.260 -8.729 -9.618 1.00 93.69 84 ARG A N 1
ATOM 636 C CA . ARG A 1 84 ? 19.312 -9.288 -10.485 1.00 93.69 84 ARG A CA 1
ATOM 637 C C . ARG A 1 84 ? 19.182 -8.706 -11.895 1.00 93.69 84 ARG A C 1
ATOM 639 O O . ARG A 1 84 ? 18.064 -8.459 -12.340 1.00 93.69 84 ARG A O 1
ATOM 646 N N . ALA A 1 85 ? 20.297 -8.505 -12.592 1.00 91.50 85 ALA A N 1
ATOM 647 C CA . ALA A 1 85 ? 20.269 -7.941 -13.939 1.00 91.50 85 ALA A CA 1
ATOM 648 C C . ALA A 1 85 ? 19.372 -8.776 -14.880 1.00 91.50 85 ALA A C 1
ATOM 650 O O . ALA A 1 85 ? 19.394 -10.012 -14.795 1.00 91.50 85 ALA A O 1
ATOM 651 N N . PRO A 1 86 ? 18.574 -8.128 -15.751 1.00 90.44 86 PRO A N 1
ATOM 652 C CA . PRO A 1 86 ? 17.753 -8.836 -16.725 1.00 90.44 86 PRO A CA 1
ATOM 653 C C . PRO A 1 86 ? 18.651 -9.661 -17.657 1.00 90.44 86 PRO A C 1
ATOM 655 O O . PRO A 1 86 ? 19.680 -9.178 -18.121 1.00 90.44 86 PRO A O 1
ATOM 658 N N . GLY A 1 87 ? 18.279 -10.920 -17.898 1.00 87.25 87 GLY A N 1
ATOM 659 C CA . GLY A 1 87 ? 19.047 -11.853 -18.735 1.00 87.25 87 GLY A CA 1
ATOM 660 C C . GLY A 1 87 ? 19.996 -12.782 -17.967 1.00 87.25 87 GLY A C 1
ATOM 661 O O . GLY A 1 87 ? 20.480 -13.758 -18.533 1.00 87.25 87 GLY A O 1
ATOM 662 N N . VAL A 1 88 ? 20.215 -12.562 -16.665 1.00 91.44 88 VAL A N 1
ATOM 663 C CA . VAL A 1 88 ? 20.947 -13.518 -15.813 1.00 91.44 88 VAL A CA 1
ATOM 664 C C . VAL A 1 88 ? 20.062 -14.749 -15.542 1.00 91.44 88 VAL A C 1
ATOM 666 O O . VAL A 1 88 ? 18.858 -14.574 -15.319 1.00 91.44 88 VAL A O 1
ATOM 669 N N . PRO A 1 89 ? 20.606 -15.986 -15.501 1.00 90.88 89 PRO A N 1
ATOM 670 C CA . PRO A 1 89 ? 19.819 -17.181 -15.193 1.00 90.88 89 PRO A CA 1
ATOM 671 C C . PRO A 1 89 ? 18.992 -17.024 -13.909 1.00 90.88 89 PRO A C 1
ATOM 673 O O . PRO A 1 89 ? 19.519 -16.609 -12.873 1.00 90.88 89 PRO A O 1
ATOM 676 N N . GLN A 1 90 ? 17.701 -17.371 -13.977 1.00 91.25 90 GLN A N 1
ATOM 677 C CA . GLN A 1 90 ? 16.709 -17.216 -12.896 1.00 91.25 90 GLN A CA 1
ATOM 678 C C . GLN A 1 90 ? 16.424 -15.756 -12.469 1.00 91.25 90 GLN A C 1
ATOM 680 O O . GLN A 1 90 ? 15.975 -15.513 -11.347 1.00 91.25 90 GLN A O 1
ATOM 685 N N . SER A 1 91 ? 16.686 -14.762 -13.325 1.00 93.06 91 SER A N 1
ATOM 686 C CA . SER A 1 91 ? 16.212 -13.387 -13.113 1.00 93.06 91 SER A CA 1
ATOM 687 C C . SER A 1 91 ? 14.764 -13.220 -13.592 1.00 93.06 91 SER A C 1
ATOM 689 O O . SER A 1 91 ? 14.401 -13.678 -14.669 1.00 93.06 91 SER A O 1
ATOM 691 N N . ASN A 1 92 ? 13.942 -12.535 -12.789 1.00 90.81 92 ASN A N 1
ATOM 692 C CA . ASN A 1 92 ? 12.570 -12.131 -13.143 1.00 90.81 92 ASN A CA 1
ATOM 693 C C . ASN A 1 92 ? 12.436 -10.603 -13.287 1.00 90.81 92 ASN A C 1
ATOM 695 O O . ASN A 1 92 ? 11.328 -10.073 -13.371 1.00 90.81 92 ASN A O 1
ATOM 699 N N . THR A 1 93 ? 13.562 -9.887 -13.261 1.00 93.38 93 THR A N 1
ATOM 700 C CA . THR A 1 93 ? 13.613 -8.428 -13.355 1.00 93.38 93 THR A CA 1
ATOM 701 C C . THR A 1 93 ? 13.190 -7.997 -14.747 1.00 93.38 93 THR A C 1
ATOM 703 O O . THR A 1 93 ? 13.722 -8.476 -15.749 1.00 93.38 93 THR A O 1
ATOM 706 N N . ARG A 1 94 ? 12.231 -7.077 -14.820 1.00 90.50 94 ARG A N 1
ATOM 707 C CA . ARG A 1 94 ? 11.737 -6.580 -16.098 1.00 90.50 94 ARG A CA 1
ATOM 708 C C . ARG A 1 94 ? 12.791 -5.661 -16.739 1.00 90.50 94 ARG A C 1
ATOM 710 O O . ARG A 1 94 ? 13.254 -4.739 -16.066 1.00 90.50 94 ARG A O 1
ATOM 717 N N . PRO A 1 95 ? 13.155 -5.849 -18.019 1.00 91.19 95 PRO A N 1
ATOM 718 C CA . PRO A 1 95 ? 14.040 -4.916 -18.709 1.00 91.19 95 PRO A CA 1
ATOM 719 C C . PRO A 1 95 ? 13.339 -3.578 -18.988 1.00 91.19 95 PRO A C 1
ATOM 721 O O . PRO A 1 95 ? 12.104 -3.499 -19.057 1.00 91.19 95 PRO A O 1
ATOM 724 N N . TYR A 1 96 ? 14.128 -2.513 -1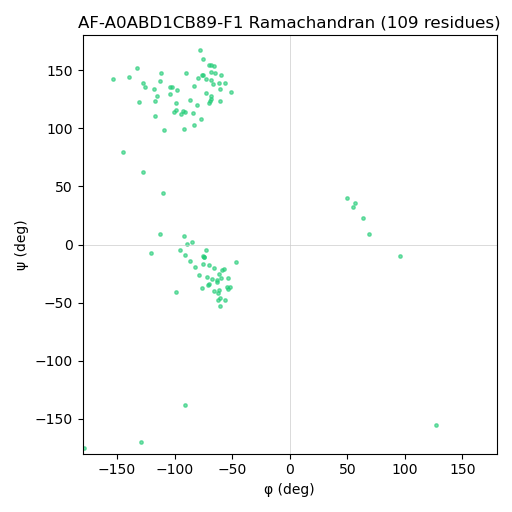9.121 1.00 91.06 96 TYR A N 1
ATOM 725 C CA . TYR A 1 96 ? 13.632 -1.190 -19.493 1.00 91.06 96 TYR A CA 1
ATOM 726 C C . TYR A 1 96 ? 13.489 -1.105 -21.011 1.00 91.06 96 TYR A C 1
ATOM 728 O O . TYR A 1 96 ? 14.472 -0.913 -21.711 1.00 91.06 96 TYR A O 1
ATOM 736 N N . VAL A 1 97 ? 12.255 -1.210 -21.505 1.00 89.75 97 VAL A N 1
ATOM 737 C CA . VAL A 1 97 ? 11.948 -1.155 -22.941 1.00 89.75 97 VAL A CA 1
ATOM 738 C C . VAL A 1 97 ? 10.869 -0.112 -23.189 1.00 89.75 97 VAL A C 1
ATOM 740 O O . VAL A 1 97 ? 9.901 -0.040 -22.428 1.00 89.75 97 VAL A O 1
ATOM 743 N N . GLN A 1 98 ? 11.012 0.674 -24.257 1.00 88.19 98 GLN A N 1
ATOM 744 C CA . GLN A 1 98 ? 10.022 1.689 -24.637 1.00 88.19 98 GLN A CA 1
ATOM 745 C C . GLN A 1 98 ? 8.684 1.066 -25.060 1.00 88.19 98 GLN A C 1
ATOM 747 O O . GLN A 1 98 ? 7.622 1.558 -24.688 1.00 88.19 98 GLN A O 1
ATOM 752 N N . SER A 1 99 ? 8.725 -0.039 -25.805 1.00 88.12 99 SER A N 1
ATOM 753 C CA . SER A 1 99 ? 7.546 -0.757 -26.286 1.00 88.12 99 SER A CA 1
ATOM 754 C C . SER A 1 99 ? 7.677 -2.260 -26.040 1.00 88.12 99 SER A C 1
ATOM 756 O O . SER A 1 99 ? 8.765 -2.824 -25.961 1.00 88.12 99 SER A O 1
ATOM 758 N N . LYS A 1 100 ? 6.536 -2.934 -25.886 1.00 87.38 100 LYS A N 1
ATOM 759 C CA . LYS A 1 100 ? 6.476 -4.393 -25.738 1.00 87.38 100 LYS A CA 1
ATOM 760 C C . LYS A 1 100 ? 6.038 -5.004 -27.063 1.00 87.38 100 LYS A C 1
ATOM 762 O O . LYS A 1 100 ? 5.081 -4.538 -27.668 1.00 87.38 100 LYS A O 1
ATOM 767 N N . GLY A 1 101 ? 6.688 -6.080 -27.496 1.00 87.06 101 GLY A N 1
ATOM 768 C CA . GLY A 1 101 ? 6.315 -6.769 -28.734 1.00 87.06 101 GLY A CA 1
ATOM 769 C C . GLY A 1 101 ? 7.175 -7.996 -29.003 1.00 87.06 101 GLY A C 1
ATOM 770 O O . GLY A 1 101 ? 7.963 -8.403 -28.153 1.00 87.06 101 GLY A O 1
ATOM 771 N N . ARG A 1 102 ? 6.990 -8.636 -30.163 1.00 84.38 102 ARG A N 1
ATOM 772 C CA . ARG A 1 102 ? 7.832 -9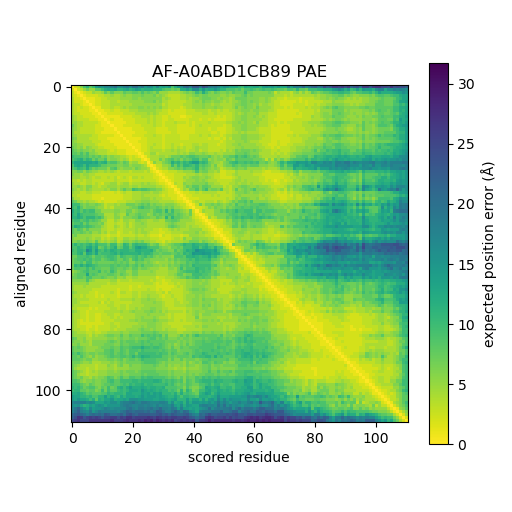.766 -30.597 1.00 84.38 102 ARG A CA 1
ATOM 773 C C . ARG A 1 102 ? 9.253 -9.317 -30.955 1.00 84.38 102 ARG A C 1
ATOM 775 O O . ARG A 1 102 ? 10.187 -10.065 -30.709 1.00 84.38 102 ARG A O 1
ATOM 782 N N . MET A 1 103 ? 9.391 -8.114 -31.509 1.00 82.19 103 MET A N 1
ATOM 783 C CA . MET A 1 103 ? 10.653 -7.580 -32.035 1.00 82.19 103 MET A CA 1
ATOM 784 C C . MET A 1 103 ? 11.530 -6.877 -30.988 1.00 82.19 103 MET A C 1
ATOM 786 O O . MET A 1 103 ? 12.702 -6.643 -31.248 1.00 82.19 103 MET A O 1
ATOM 790 N N . TYR A 1 104 ? 10.993 -6.551 -29.810 1.00 80.94 104 TYR A N 1
ATOM 791 C CA . TYR A 1 104 ? 11.704 -5.766 -28.798 1.00 80.94 104 TYR A CA 1
ATOM 792 C C . TYR A 1 104 ? 12.301 -6.675 -27.719 1.00 80.94 104 TYR A C 1
ATOM 794 O O . TYR A 1 104 ? 11.551 -7.337 -27.001 1.00 80.94 104 TYR A O 1
ATOM 802 N N . GLU A 1 105 ? 13.637 -6.702 -27.634 1.00 75.81 105 GLU A N 1
ATOM 803 C CA . GLU A 1 105 ? 14.443 -7.373 -26.594 1.00 75.81 105 GLU A CA 1
ATOM 804 C C . GLU A 1 105 ? 14.061 -8.840 -26.314 1.00 75.81 105 GLU A C 1
ATOM 806 O O . GLU A 1 105 ? 14.023 -9.299 -25.173 1.00 75.81 105 GLU A O 1
ATOM 811 N N . LYS A 1 106 ? 13.759 -9.593 -27.379 1.00 76.50 106 LYS A N 1
ATOM 812 C CA . LYS A 1 106 ? 13.439 -11.034 -27.316 1.00 76.50 106 LYS A CA 1
ATOM 813 C C . LYS A 1 106 ? 14.370 -11.926 -28.130 1.00 76.50 106 LYS A C 1
ATOM 815 O O . LYS A 1 106 ? 14.249 -13.145 -28.055 1.00 76.50 106 LYS A O 1
ATOM 820 N N . ALA A 1 107 ? 15.267 -11.336 -28.912 1.00 72.31 107 ALA A N 1
ATOM 821 C CA . ALA A 1 107 ? 16.224 -12.057 -29.735 1.00 72.31 107 ALA A CA 1
ATOM 822 C C . ALA A 1 107 ? 17.578 -11.351 -29.691 1.00 72.31 107 ALA A C 1
ATOM 824 O O . ALA A 1 107 ? 17.644 -10.123 -29.645 1.00 72.31 107 ALA A O 1
ATOM 825 N N . PHE A 1 108 ? 18.643 -12.146 -29.721 1.00 67.81 108 PHE A N 1
ATOM 826 C CA . PHE A 1 108 ? 19.990 -11.665 -29.982 1.00 67.81 108 PHE A CA 1
ATOM 827 C C . PHE A 1 108 ? 20.147 -11.596 -31.504 1.00 67.81 108 PHE A C 1
ATOM 829 O O . PHE A 1 108 ? 20.073 -12.626 -32.172 1.00 67.81 108 PHE A O 1
ATOM 836 N N . ILE A 1 109 ? 20.277 -10.395 -32.063 1.00 61.03 109 ILE A N 1
ATOM 837 C CA . ILE A 1 109 ? 20.561 -10.224 -33.491 1.00 61.03 109 ILE A CA 1
ATOM 838 C C . ILE A 1 109 ? 22.084 -10.174 -33.613 1.00 61.03 109 ILE A C 1
ATOM 840 O O . ILE A 1 109 ? 22.710 -9.269 -33.061 1.00 61.03 109 ILE A O 1
ATOM 844 N N . TYR A 1 110 ? 22.682 -11.168 -34.270 1.00 58.22 110 TYR A N 1
ATOM 845 C CA . TYR A 1 110 ? 24.084 -11.091 -34.679 1.00 58.22 110 TYR A CA 1
ATOM 846 C C . TYR A 1 110 ? 24.195 -10.016 -35.769 1.00 58.22 110 TYR A C 1
ATOM 848 O O . TYR A 1 110 ? 23.439 -10.070 -36.740 1.00 58.22 110 TYR A O 1
ATOM 856 N N . ASN A 1 111 ? 25.080 -9.034 -35.574 1.00 47.69 111 ASN A N 1
ATOM 857 C CA . ASN A 1 111 ? 25.585 -8.206 -36.674 1.00 47.69 111 ASN A CA 1
ATOM 858 C C . ASN A 1 111 ? 26.702 -8.956 -37.396 1.00 47.69 111 ASN A C 1
ATOM 860 O O . ASN A 1 111 ? 27.471 -9.647 -36.686 1.00 47.69 111 ASN A O 1
#

Foldseek 3Di:
DPDDVLQADEAELVNQVVVCVVVVHDQQAEEEEQHHYDYDPPDPDRPRHHYHYNPVCVPCVPCPRYDYDGDDSCPDPVVLQDDDHPPPPPDSRDDDDPDDDPPTPPDDDDD

Secondary structure (DSSP, 8-state):
----GGG-PPEEHHHHHHHHHHTT--TTSEEEESS-EE--TT-S------EE-S-HHHH-TT-TTEEEE---STTSHHHHT-SSPTTSTT--PPP--SS-SSSSSSS----

Solvent-accessible surface area (backbone atoms only — not comparable to full-atom values): 7221 Å² total; per-residue (Å²): 133,92,76,54,74,80,78,47,34,64,32,43,50,63,55,53,56,51,51,36,58,74,65,73,51,58,61,86,40,33,39,32,28,77,41,55,78,39,88,44,89,89,58,90,74,81,75,80,67,44,73,37,43,87,65,44,67,85,79,40,75,83,51,74,64,52,44,87,47,80,42,73,54,70,80,43,74,73,52,44,56,51,74,60,61,62,88,44,90,94,44,83,25,49,73,93,63,97,64,87,59,84,87,48,92,70,70,88,78,84,128

pLDDT: mean 84.4, std 7.97, range [47.69, 93.69]

Nearest PDB structures (foldseek):
  8jiv-assembly1_CQ  TM=9.267E-01  e=3.612E-10  Triticum aestivum
  7oyb-assembly1_Q1  TM=9.166E-01  e=1.971E-10  Danio rerio
  5lzz-assembly1_Q  TM=9.124E-01  e=2.951E-10  Oryctolagus cuniculus
  9cai-assembly1_CQ  TM=8.963E-01  e=8.662E-10  Caenorhabditis elegans
  8ipb-assembly1_JA  TM=8.707E-01  e=9.264E-10  Triticum aestivum

Radius of gyration: 20.29 Å; Cα contacts (8 Å, |Δi|>4): 124; chains: 1; bounding box: 46×31×60 Å

Organism: Culex pipiens pipiens (NCBI:txid38569)